Protein AF-A0A0L6JTP7-F1 (afdb_monomer_lite)

pLDDT: mean 81.87, std 17.37, range [31.67, 95.56]

InterPro domains:
  IPR001119 S-layer homology domain [PF00395] (16-58)
  IPR001119 S-layer homology domain [PS51272] (13-70)

Secondary structure (DSSP, 8-state):
-----SS-----GGGSTTGGGS-HHHHHHHHHHHHTTS----TTS---TTSPPPHHHHHHHHHHHHT---

Structure (mmCIF, N/CA/C/O backbone):
data_AF-A0A0L6JTP7-F1
#
_entry.id   AF-A0A0L6JTP7-F1
#
loop_
_atom_site.group_PDB
_atom_site.id
_atom_site.type_symbol
_atom_site.label_atom_id
_atom_site.label_alt_id
_atom_site.label_comp_id
_atom_site.label_asym_id
_atom_site.label_entity_id
_atom_site.label_seq_id
_atom_site.pdbx_PDB_ins_code
_atom_site.Cartn_x
_atom_site.Cartn_y
_atom_site.Cartn_z
_atom_site.occupancy
_atom_site.B_iso_or_equiv
_atom_site.auth_seq_id
_atom_site.auth_comp_id
_atom_site.auth_asym_id
_atom_site.auth_atom_id
_atom_site.pdbx_PDB_model_num
ATOM 1 N N . MET A 1 1 ? 13.437 -19.228 8.554 1.00 51.66 1 MET A N 1
ATOM 2 C CA . MET A 1 1 ? 13.354 -19.726 9.942 1.00 51.66 1 MET A CA 1
ATOM 3 C C . MET A 1 1 ? 13.535 -18.549 10.893 1.00 51.66 1 MET A C 1
ATOM 5 O O . MET A 1 1 ? 14.662 -18.174 11.163 1.00 51.66 1 MET A O 1
ATOM 9 N N . SER A 1 2 ? 12.431 -17.927 11.305 1.00 31.67 2 SER A N 1
ATOM 10 C CA . SER A 1 2 ? 12.181 -17.303 12.618 1.00 31.67 2 SER A CA 1
ATOM 11 C C . SER A 1 2 ? 10.749 -16.748 12.570 1.00 31.67 2 SER A C 1
ATOM 13 O O . SER A 1 2 ? 10.341 -16.211 11.541 1.00 31.67 2 SER A O 1
ATOM 15 N N . MET A 1 3 ? 9.961 -17.021 13.609 1.00 34.22 3 MET A N 1
ATOM 16 C CA . MET A 1 3 ? 8.492 -17.078 13.621 1.00 34.22 3 MET A CA 1
ATOM 17 C C . MET A 1 3 ? 7.824 -15.905 14.391 1.00 34.22 3 MET A C 1
ATOM 19 O O . MET A 1 3 ? 8.305 -15.537 15.452 1.00 34.22 3 MET A O 1
ATOM 23 N N . VAL A 1 4 ? 6.679 -15.425 13.861 1.00 44.84 4 VAL A N 1
ATOM 24 C CA . VAL A 1 4 ? 5.341 -15.080 14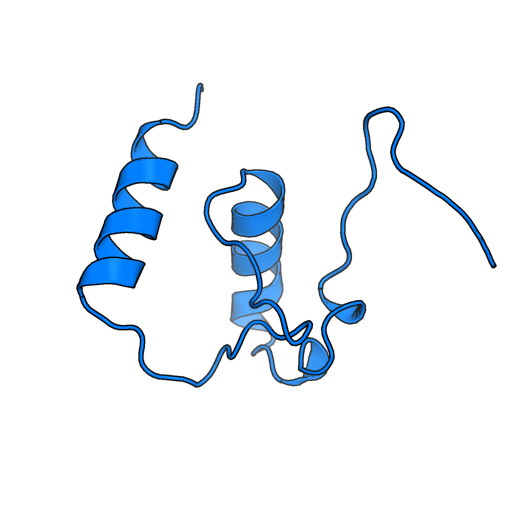.467 1.00 44.84 4 VAL A CA 1
ATOM 25 C C . VAL A 1 4 ? 5.145 -14.100 15.651 1.00 44.84 4 VAL A C 1
ATOM 27 O O . VAL A 1 4 ? 5.640 -14.394 16.743 1.00 44.84 4 VAL A O 1
ATOM 30 N N . ASN A 1 5 ? 4.331 -13.000 15.412 1.00 41.28 5 ASN A N 1
ATOM 31 C CA . ASN A 1 5 ? 3.795 -11.762 16.189 1.00 41.28 5 ASN A CA 1
ATOM 32 C C . ASN A 1 5 ? 2.794 -12.001 17.247 1.00 41.28 5 ASN A C 1
ATOM 34 O O . ASN A 1 5 ? 1.638 -11.701 17.004 1.00 41.28 5 ASN A O 1
ATOM 38 N N . TYR 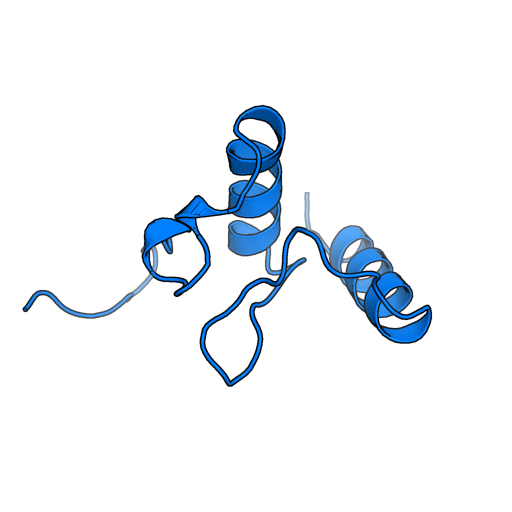A 1 6 ? 3.257 -12.260 18.446 1.00 38.78 6 TYR A N 1
ATOM 39 C CA . TYR A 1 6 ? 2.487 -12.042 19.656 1.00 38.78 6 TYR A CA 1
ATOM 40 C C . TYR A 1 6 ? 2.543 -10.578 20.170 1.00 38.78 6 TYR A C 1
ATOM 42 O O . TYR A 1 6 ? 2.705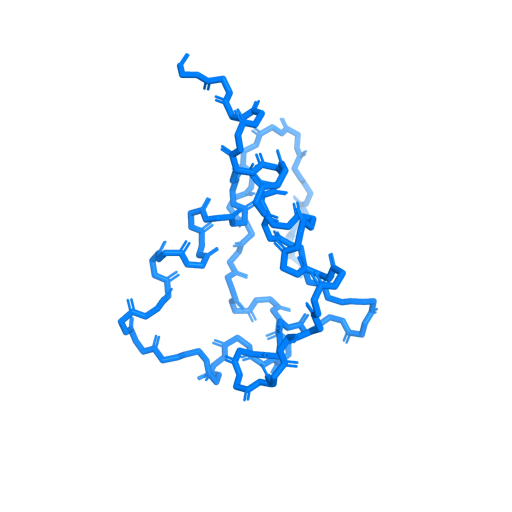 -10.366 21.367 1.00 38.78 6 TYR A O 1
ATOM 50 N N . GLY A 1 7 ? 2.389 -9.564 19.293 1.00 45.03 7 GLY A N 1
ATOM 51 C CA . GLY A 1 7 ? 2.211 -8.154 19.700 1.00 45.03 7 GLY A CA 1
ATOM 52 C C . GLY A 1 7 ? 3.109 -7.045 19.115 1.00 45.03 7 GLY A C 1
ATOM 53 O O . GLY A 1 7 ? 2.732 -5.889 19.258 1.00 45.03 7 GLY A O 1
ATOM 54 N N . THR A 1 8 ? 4.239 -7.302 18.445 1.00 42.22 8 THR A N 1
ATOM 55 C CA . THR A 1 8 ? 5.155 -6.222 17.974 1.00 42.22 8 THR A CA 1
ATOM 56 C C . THR A 1 8 ? 6.031 -6.557 16.740 1.00 42.22 8 THR A C 1
ATOM 58 O O . THR A 1 8 ? 7.202 -6.183 16.707 1.00 42.22 8 THR A O 1
ATOM 61 N N . TYR A 1 9 ? 5.562 -7.290 15.711 1.00 47.16 9 TYR A N 1
ATOM 62 C CA . TYR A 1 9 ? 6.408 -7.476 14.509 1.00 47.16 9 TYR A CA 1
ATOM 63 C C . TYR A 1 9 ? 6.155 -6.353 13.532 1.00 47.16 9 TYR A C 1
ATOM 65 O O . TYR A 1 9 ? 5.096 -6.268 12.913 1.00 47.16 9 TYR A O 1
ATOM 73 N N . PHE A 1 10 ? 7.187 -5.532 13.381 1.00 53.88 10 PHE A N 1
ATOM 74 C CA . PHE A 1 10 ? 7.373 -4.703 12.211 1.00 53.88 10 PHE A CA 1
ATOM 75 C C . PHE A 1 10 ? 7.374 -5.638 11.003 1.00 53.88 10 PHE A C 1
ATOM 77 O O . PHE A 1 10 ? 8.298 -6.426 10.802 1.00 53.88 10 PHE A O 1
ATOM 84 N N . ILE A 1 11 ? 6.293 -5.613 10.233 1.00 62.44 11 ILE A N 1
ATOM 85 C CA . ILE A 1 11 ? 6.321 -6.176 8.892 1.00 62.44 11 ILE A CA 1
ATOM 86 C C . ILE A 1 11 ? 7.285 -5.324 8.079 1.00 62.44 11 ILE A C 1
ATOM 88 O O . ILE A 1 11 ? 7.018 -4.167 7.750 1.00 62.44 11 ILE A O 1
ATOM 92 N N . GLU A 1 12 ? 8.448 -5.880 7.782 1.00 70.75 12 GLU A N 1
ATOM 93 C CA . GLU A 1 12 ? 9.363 -5.180 6.907 1.00 70.75 12 GLU A CA 1
ATOM 94 C C . GLU A 1 12 ? 8.788 -5.162 5.493 1.00 70.75 12 GLU A C 1
ATOM 96 O O . GLU A 1 12 ? 8.349 -6.188 4.969 1.00 70.75 12 GLU A O 1
ATOM 101 N N . LEU A 1 13 ? 8.821 -3.995 4.842 1.00 77.31 13 LEU A N 1
ATOM 102 C CA . LEU A 1 13 ? 8.380 -3.858 3.450 1.00 77.31 13 LEU A CA 1
ATOM 103 C C . LEU A 1 13 ? 9.144 -4.802 2.502 1.00 77.31 13 LEU A C 1
ATOM 105 O O . LEU A 1 13 ? 8.654 -5.123 1.425 1.00 77.31 13 LEU A O 1
ATOM 109 N N . THR A 1 14 ? 10.318 -5.279 2.920 1.00 75.31 14 THR A N 1
ATOM 110 C CA . THR A 1 14 ? 11.156 -6.277 2.242 1.00 75.31 14 THR A CA 1
ATOM 111 C C . THR A 1 14 ? 10.502 -7.661 2.134 1.00 75.31 14 THR A C 1
ATOM 113 O O . THR A 1 14 ? 10.913 -8.454 1.292 1.00 75.31 14 THR A O 1
ATOM 116 N N . LEU A 1 15 ? 9.468 -7.952 2.935 1.00 81.75 15 LEU A N 1
ATOM 117 C CA . LEU A 1 15 ? 8.695 -9.198 2.863 1.00 81.75 15 LEU A CA 1
ATOM 118 C C . LEU A 1 15 ? 7.779 -9.257 1.631 1.00 81.75 15 LEU A C 1
ATOM 120 O O . LEU A 1 15 ? 7.356 -10.342 1.225 1.00 81.75 15 LEU A O 1
ATOM 124 N N . PHE A 1 16 ? 7.471 -8.106 1.029 1.00 87.31 16 PHE A N 1
ATOM 125 C CA . PHE A 1 16 ? 6.720 -8.040 -0.219 1.00 87.31 16 PHE A CA 1
ATOM 126 C C . PHE A 1 16 ? 7.629 -8.319 -1.407 1.00 87.31 16 PHE A C 1
ATOM 128 O O . PHE A 1 16 ? 8.759 -7.833 -1.475 1.00 87.31 16 PHE A O 1
ATOM 135 N N . LYS A 1 17 ? 7.106 -9.052 -2.395 1.00 90.19 17 LYS A N 1
ATOM 136 C CA . LYS A 1 17 ? 7.848 -9.404 -3.617 1.00 90.19 17 LYS A CA 1
ATOM 137 C C . LYS A 1 17 ? 8.374 -8.174 -4.360 1.00 90.19 17 LYS A C 1
ATOM 139 O O . LYS A 1 17 ? 9.418 -8.242 -4.997 1.00 90.19 17 LYS A O 1
ATOM 144 N N . ASP A 1 18 ? 7.655 -7.062 -4.269 1.00 90.56 18 ASP A N 1
ATOM 145 C CA . ASP A 1 18 ? 7.958 -5.778 -4.896 1.00 90.56 18 ASP A CA 1
ATOM 146 C C . ASP A 1 18 ? 8.366 -4.691 -3.885 1.00 90.56 18 ASP A C 1
ATOM 148 O O . ASP A 1 18 ? 8.392 -3.506 -4.218 1.00 90.56 18 ASP A O 1
ATOM 152 N N . GLY A 1 19 ? 8.750 -5.072 -2.661 1.00 86.62 19 GLY A N 1
ATOM 153 C CA . GLY A 1 19 ? 9.206 -4.131 -1.632 1.00 86.62 19 GLY A CA 1
ATOM 154 C C . GLY A 1 19 ? 10.414 -3.291 -2.062 1.00 86.62 19 GLY A C 1
ATOM 155 O O . GLY A 1 19 ? 10.540 -2.120 -1.700 1.00 86.62 19 GLY A O 1
ATOM 156 N N . ASN A 1 20 ? 11.276 -3.859 -2.909 1.00 88.31 20 ASN A N 1
ATOM 157 C CA . ASN A 1 20 ? 12.435 -3.166 -3.477 1.00 88.31 20 ASN A CA 1
ATOM 158 C C . ASN A 1 20 ? 12.064 -2.131 -4.551 1.00 88.31 20 ASN A C 1
ATOM 160 O O . ASN A 1 20 ? 12.866 -1.246 -4.836 1.00 88.31 20 ASN A O 1
ATOM 164 N N . SER A 1 21 ? 10.861 -2.213 -5.126 1.00 90.44 21 SER A N 1
ATOM 165 C CA . SER A 1 21 ? 10.357 -1.263 -6.127 1.00 90.44 21 SER A CA 1
ATOM 166 C C . SER A 1 21 ? 9.760 0.000 -5.499 1.00 90.44 21 SER A C 1
ATOM 168 O O . SER A 1 21 ? 9.353 0.915 -6.213 1.00 90.44 21 SER A O 1
ATOM 170 N N . ILE A 1 22 ? 9.707 0.074 -4.167 1.00 90.38 22 ILE A N 1
ATOM 171 C CA . ILE A 1 22 ? 9.241 1.251 -3.440 1.00 90.38 22 ILE A CA 1
ATOM 172 C C . ILE A 1 22 ? 10.302 2.350 -3.515 1.00 90.38 22 ILE A C 1
ATOM 174 O O . ILE A 1 22 ? 11.451 2.163 -3.100 1.00 90.38 22 ILE A O 1
ATOM 178 N N . ALA A 1 23 ? 9.895 3.527 -3.991 1.00 91.19 23 ALA A N 1
ATOM 179 C CA . ALA A 1 23 ? 10.769 4.689 -4.054 1.00 91.19 23 ALA A CA 1
ATOM 180 C C . ALA A 1 23 ? 11.325 5.040 -2.655 1.00 91.19 23 ALA A C 1
ATOM 182 O O . ALA A 1 23 ? 10.565 5.013 -1.683 1.00 91.19 23 ALA A O 1
ATOM 183 N N . PRO A 1 24 ? 12.617 5.410 -2.517 1.00 89.81 24 PRO A N 1
ATOM 184 C CA . PRO A 1 24 ? 13.241 5.635 -1.209 1.00 89.81 24 PRO A CA 1
ATOM 185 C C . PRO A 1 24 ? 12.488 6.627 -0.317 1.00 89.81 24 PRO A C 1
ATOM 187 O O . PRO A 1 24 ? 12.340 6.387 0.877 1.00 89.81 24 PRO A O 1
ATOM 190 N N . TRP A 1 25 ? 11.951 7.697 -0.908 1.00 91.69 25 TRP A N 1
ATOM 191 C CA . TRP A 1 25 ? 11.167 8.705 -0.194 1.00 91.69 25 TRP A CA 1
ATOM 192 C C . TRP A 1 25 ? 9.848 8.154 0.366 1.00 91.69 25 TRP A C 1
ATOM 194 O O . TRP A 1 25 ? 9.372 8.649 1.379 1.00 91.69 25 TRP A O 1
ATOM 204 N N . ALA A 1 26 ? 9.263 7.131 -0.267 1.00 90.88 26 ALA A N 1
ATOM 205 C CA . ALA A 1 26 ? 7.961 6.571 0.088 1.00 90.88 26 ALA A CA 1
ATOM 206 C C . ALA A 1 26 ? 8.051 5.493 1.177 1.00 90.88 26 ALA A C 1
ATOM 208 O O . ALA A 1 26 ? 7.055 5.220 1.844 1.00 90.88 26 ALA A O 1
ATOM 209 N N . LYS A 1 27 ? 9.232 4.888 1.377 1.00 88.19 27 LYS A N 1
ATOM 210 C CA . LYS A 1 27 ? 9.424 3.737 2.276 1.00 88.19 27 LYS A CA 1
ATOM 211 C C . LYS A 1 27 ? 8.898 3.998 3.685 1.00 88.19 27 LYS A C 1
ATOM 213 O O . LYS A 1 27 ? 8.067 3.238 4.167 1.00 88.19 27 LYS A O 1
ATOM 218 N N . ASN A 1 28 ? 9.311 5.103 4.303 1.00 89.12 28 ASN A N 1
ATOM 219 C CA . ASN A 1 28 ? 8.922 5.415 5.681 1.00 89.12 28 ASN A CA 1
ATOM 220 C C . ASN A 1 28 ? 7.411 5.662 5.814 1.00 89.12 28 ASN A C 1
ATOM 222 O O . ASN A 1 28 ? 6.793 5.218 6.778 1.00 89.12 28 ASN A O 1
ATOM 226 N N . TYR A 1 29 ? 6.801 6.326 4.829 1.00 90.94 29 TYR A N 1
ATOM 227 C CA . TYR A 1 29 ? 5.363 6.601 4.835 1.00 90.94 29 TYR A CA 1
ATOM 228 C C . TYR A 1 29 ? 4.539 5.330 4.635 1.00 90.94 29 TYR A C 1
ATOM 230 O O . TYR A 1 29 ? 3.571 5.111 5.359 1.00 90.94 29 TYR A O 1
ATOM 238 N N . ILE A 1 30 ? 4.935 4.474 3.690 1.00 89.88 30 ILE A N 1
ATOM 239 C CA . ILE A 1 30 ? 4.246 3.208 3.418 1.00 89.88 30 ILE A CA 1
ATOM 240 C C . ILE A 1 30 ? 4.396 2.266 4.608 1.00 89.88 30 ILE A C 1
ATOM 242 O O . ILE A 1 30 ? 3.415 1.654 5.019 1.00 89.88 30 ILE A O 1
ATOM 246 N N . GLN A 1 31 ? 5.587 2.196 5.207 1.00 88.81 31 GLN A N 1
ATOM 247 C CA . GLN A 1 31 ? 5.803 1.403 6.411 1.00 88.81 31 GLN A CA 1
ATOM 248 C C . GLN A 1 31 ? 4.894 1.879 7.541 1.00 88.81 31 GLN A C 1
ATOM 250 O O . GLN A 1 31 ? 4.188 1.067 8.136 1.00 88.81 31 GLN A O 1
ATOM 255 N N . LYS A 1 32 ? 4.816 3.195 7.772 1.00 89.06 32 LYS A N 1
ATOM 256 C CA . LYS A 1 32 ? 3.939 3.726 8.813 1.00 89.06 32 LYS A CA 1
ATOM 257 C C . LYS A 1 32 ? 2.461 3.468 8.527 1.00 89.06 32 LYS A C 1
ATOM 259 O O . LYS A 1 32 ? 1.715 3.090 9.424 1.00 89.06 32 LYS A O 1
ATOM 264 N N . ALA A 1 33 ? 2.036 3.640 7.279 1.00 89.69 33 ALA A N 1
ATOM 265 C CA . ALA A 1 33 ? 0.671 3.352 6.862 1.00 89.69 33 ALA A CA 1
ATOM 266 C C . ALA A 1 33 ? 0.315 1.868 7.033 1.00 89.69 33 ALA A C 1
ATOM 268 O O . ALA A 1 33 ? -0.829 1.547 7.351 1.00 89.69 33 ALA A O 1
ATOM 269 N N . PHE A 1 34 ? 1.285 0.970 6.860 1.00 89.00 34 PHE A N 1
ATOM 270 C CA . PHE A 1 34 ? 1.097 -0.455 7.088 1.00 89.00 34 PHE A CA 1
ATOM 271 C C . PHE A 1 34 ? 1.005 -0.784 8.584 1.00 89.00 34 PHE A C 1
ATOM 273 O O . PHE A 1 34 ? 0.093 -1.499 8.992 1.00 89.00 34 PHE A O 1
ATOM 280 N N . GLU A 1 35 ? 1.888 -0.222 9.416 1.00 86.25 35 GLU A N 1
ATOM 281 C CA . GLU A 1 35 ? 1.821 -0.358 10.882 1.00 86.25 35 GLU A CA 1
ATOM 282 C C . GLU A 1 35 ? 0.471 0.101 11.444 1.00 86.25 35 GLU A C 1
ATOM 284 O O . GLU A 1 35 ? -0.062 -0.503 12.370 1.00 86.25 35 GLU A O 1
ATOM 289 N N . LEU A 1 36 ? -0.089 1.164 10.864 1.00 87.94 36 LEU A N 1
ATOM 290 C CA . LEU A 1 36 ? -1.389 1.721 11.235 1.00 87.94 36 LEU A CA 1
ATOM 291 C C . LEU A 1 36 ? -2.572 0.982 10.580 1.00 87.94 36 LEU A C 1
ATOM 293 O O . LEU A 1 36 ? -3.719 1.374 10.773 1.00 87.94 36 LEU A O 1
ATOM 297 N N . GLY A 1 37 ? -2.322 -0.059 9.778 1.00 88.31 37 GLY A N 1
ATOM 298 C CA . GLY A 1 37 ? -3.357 -0.840 9.092 1.00 88.31 37 GLY A CA 1
ATOM 299 C C . GLY A 1 37 ? -4.103 -0.096 7.974 1.00 88.31 37 GLY A C 1
ATOM 300 O O . GLY A 1 37 ? -5.075 -0.629 7.421 1.00 88.31 37 GLY A O 1
ATOM 301 N N . ILE A 1 38 ? -3.648 1.111 7.617 1.00 91.31 38 ILE A N 1
ATOM 302 C CA . ILE A 1 38 ? -4.220 1.967 6.569 1.00 91.31 38 ILE A CA 1
ATOM 303 C C . ILE A 1 38 ? -4.077 1.288 5.210 1.00 91.31 38 ILE A C 1
ATOM 305 O O . ILE A 1 38 ? -5.045 1.164 4.458 1.00 91.31 38 ILE A O 1
ATOM 309 N N . ILE A 1 39 ? -2.864 0.823 4.914 1.00 89.94 39 ILE A N 1
ATOM 310 C CA . ILE A 1 39 ? -2.536 0.113 3.683 1.00 89.94 39 ILE A CA 1
ATOM 311 C C . ILE A 1 39 ? -2.301 -1.351 4.024 1.00 89.94 39 ILE A C 1
ATOM 313 O O . ILE A 1 39 ? -1.658 -1.687 5.013 1.00 89.94 39 ILE A O 1
ATOM 317 N N . THR A 1 40 ? -2.821 -2.223 3.171 1.00 84.38 40 THR A N 1
ATOM 318 C CA . THR A 1 40 ? -2.577 -3.662 3.214 1.00 84.38 40 THR A CA 1
ATOM 319 C C . THR A 1 40 ? -2.102 -4.104 1.841 1.00 84.38 40 THR A C 1
ATOM 321 O O . THR A 1 40 ? -2.581 -3.587 0.833 1.00 84.38 40 THR A O 1
ATOM 324 N N . GLY A 1 41 ? -1.175 -5.059 1.795 1.00 87.44 41 GLY A N 1
ATOM 325 C CA . GLY A 1 41 ? -0.754 -5.657 0.533 1.00 87.44 41 GLY A CA 1
ATOM 326 C C . GLY A 1 41 ? -1.863 -6.489 -0.114 1.00 87.44 41 GLY A C 1
ATOM 327 O O . GLY A 1 41 ? -2.919 -6.743 0.470 1.00 87.44 41 GLY A O 1
ATOM 328 N N . TYR A 1 42 ? -1.602 -6.941 -1.332 1.00 89.81 42 TYR A N 1
ATOM 329 C CA . TYR A 1 42 ? -2.494 -7.814 -2.086 1.00 89.81 42 TYR A CA 1
ATOM 330 C C . TYR A 1 42 ? -2.253 -9.292 -1.744 1.00 89.81 42 TYR A C 1
ATOM 332 O O . TYR A 1 42 ? -1.215 -9.675 -1.203 1.00 89.81 42 TYR A O 1
ATOM 340 N N . LYS A 1 43 ? -3.207 -10.155 -2.121 1.00 89.19 43 LYS A N 1
ATOM 341 C CA . LYS A 1 43 ? -3.150 -11.613 -1.884 1.00 89.19 43 LYS A CA 1
ATOM 342 C C . LYS A 1 43 ? -1.932 -12.307 -2.514 1.00 89.19 43 LYS A C 1
ATOM 344 O O . LYS A 1 43 ? -1.591 -13.413 -2.117 1.00 89.19 43 LYS A O 1
ATOM 349 N N . ASP A 1 44 ? -1.301 -11.685 -3.507 1.00 91.19 44 ASP A N 1
ATOM 350 C CA . ASP A 1 44 ? -0.120 -12.193 -4.215 1.00 91.19 44 ASP A CA 1
ATOM 351 C C . ASP A 1 44 ? 1.216 -11.842 -3.519 1.00 91.19 44 ASP A C 1
ATOM 353 O O . ASP A 1 44 ? 2.282 -12.169 -4.057 1.00 91.19 44 ASP A O 1
ATOM 357 N N . ASN A 1 45 ? 1.157 -11.247 -2.318 1.00 88.69 45 ASN A N 1
ATOM 358 C CA . ASN A 1 45 ? 2.277 -10.699 -1.544 1.00 88.69 45 ASN A CA 1
ATOM 359 C C . ASN A 1 45 ? 2.995 -9.536 -2.248 1.00 88.69 45 ASN A C 1
ATOM 361 O O . ASN A 1 45 ? 4.226 -9.468 -2.248 1.00 88.69 45 ASN A O 1
ATOM 365 N N . THR A 1 46 ? 2.227 -8.615 -2.833 1.00 91.19 46 THR A N 1
ATOM 366 C CA . THR A 1 46 ? 2.732 -7.362 -3.423 1.00 91.19 46 THR A CA 1
ATOM 367 C C . THR A 1 46 ? 2.083 -6.122 -2.795 1.00 91.19 46 THR A C 1
ATOM 369 O O . THR A 1 46 ? 1.038 -6.230 -2.150 1.00 91.19 46 THR A O 1
ATOM 372 N N . ILE A 1 47 ? 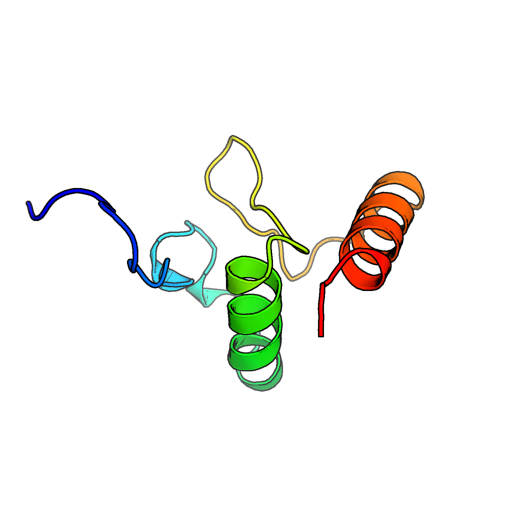2.683 -4.944 -2.989 1.00 89.38 47 ILE A N 1
ATOM 373 C CA . ILE A 1 47 ? 2.116 -3.623 -2.629 1.00 89.38 47 ILE A CA 1
ATOM 374 C C . ILE A 1 47 ? 1.741 -2.808 -3.879 1.00 89.38 47 ILE A C 1
ATOM 376 O O . ILE A 1 47 ? 0.910 -1.907 -3.811 1.00 89.38 47 ILE A O 1
ATOM 380 N N . LYS A 1 48 ? 2.319 -3.142 -5.033 1.00 91.69 48 LYS A N 1
ATOM 381 C CA . LYS A 1 48 ? 2.161 -2.485 -6.335 1.00 91.69 48 LYS A CA 1
ATOM 382 C C . LYS A 1 48 ? 2.372 -0.966 -6.242 1.00 91.69 48 LYS A C 1
ATOM 384 O O . LYS A 1 48 ? 1.490 -0.208 -6.639 1.00 91.69 48 LYS A O 1
ATOM 389 N N . PRO A 1 49 ? 3.534 -0.492 -5.743 1.00 89.31 49 PRO A N 1
ATOM 390 C CA . PRO A 1 49 ? 3.745 0.921 -5.404 1.00 89.31 49 PRO A CA 1
ATOM 391 C C . PRO A 1 49 ? 3.681 1.874 -6.607 1.00 89.31 49 PRO A C 1
ATOM 393 O O . PRO A 1 49 ? 3.459 3.066 -6.424 1.00 89.31 49 PRO A O 1
ATOM 396 N N . ALA A 1 50 ? 3.888 1.361 -7.823 1.00 89.75 50 ALA A N 1
ATOM 397 C CA . ALA A 1 50 ? 3.826 2.127 -9.067 1.00 89.75 50 ALA A CA 1
ATOM 398 C C . ALA A 1 50 ? 2.498 1.954 -9.829 1.00 89.75 50 ALA A C 1
ATOM 400 O O . ALA A 1 50 ? 2.322 2.552 -10.889 1.00 89.75 50 ALA A O 1
ATOM 401 N N . ASN A 1 51 ? 1.574 1.126 -9.331 1.00 92.88 51 ASN A N 1
ATOM 402 C CA . ASN A 1 51 ? 0.291 0.934 -9.993 1.00 92.88 51 ASN A CA 1
ATOM 403 C C . ASN A 1 51 ? -0.662 2.087 -9.686 1.00 92.88 51 ASN A C 1
ATOM 405 O O . ASN A 1 51 ? -0.702 2.617 -8.577 1.00 92.88 51 ASN A O 1
ATOM 409 N N . ASN A 1 52 ? -1.509 2.398 -10.666 1.00 92.88 52 ASN A N 1
ATOM 410 C CA . ASN A 1 52 ? -2.667 3.245 -10.428 1.00 92.88 52 ASN A CA 1
ATOM 411 C C . ASN A 1 52 ? -3.625 2.548 -9.459 1.00 92.88 52 ASN A C 1
ATOM 413 O O . ASN A 1 52 ? -3.915 1.360 -9.603 1.00 92.88 52 ASN A O 1
ATOM 417 N N . ILE A 1 53 ? -4.139 3.321 -8.510 1.00 91.56 53 ILE A N 1
ATOM 418 C CA . ILE A 1 53 ? -5.153 2.886 -7.557 1.00 91.56 53 ILE A CA 1
ATOM 419 C C . ILE A 1 53 ? -6.554 3.195 -8.097 1.00 91.56 53 ILE A C 1
ATOM 421 O O . ILE A 1 53 ? -6.777 4.221 -8.747 1.00 91.56 53 ILE A O 1
ATOM 425 N N . SER A 1 54 ? -7.523 2.323 -7.831 1.00 95.06 54 SER A N 1
ATOM 426 C CA . SER A 1 54 ? -8.927 2.596 -8.136 1.00 95.06 54 SER A CA 1
ATOM 427 C C . SER A 1 54 ? -9.536 3.598 -7.149 1.00 95.06 54 SER A C 1
ATOM 429 O O . SER A 1 54 ? -9.090 3.756 -6.011 1.00 95.06 54 SER A O 1
ATOM 431 N N . ARG A 1 55 ? -10.634 4.252 -7.551 1.00 95.06 55 ARG A N 1
ATOM 432 C CA . ARG A 1 55 ? -11.390 5.144 -6.650 1.00 95.06 55 ARG A CA 1
ATOM 433 C C . ARG A 1 55 ? -11.857 4.415 -5.387 1.00 95.06 55 ARG A C 1
ATOM 435 O O . ARG A 1 55 ? -11.830 5.002 -4.312 1.00 95.06 55 ARG A O 1
ATOM 442 N N . ALA A 1 56 ? -12.265 3.152 -5.513 1.00 94.94 56 ALA A N 1
ATOM 443 C CA . ALA A 1 56 ? -12.725 2.343 -4.387 1.00 94.94 56 ALA A CA 1
ATOM 444 C C . ALA A 1 56 ? -11.595 2.073 -3.381 1.00 94.94 56 ALA A C 1
ATOM 446 O O . ALA A 1 56 ? -11.776 2.281 -2.185 1.00 94.94 56 ALA A O 1
ATOM 447 N N . GLU A 1 57 ? -10.415 1.682 -3.860 1.00 91.62 57 GLU A N 1
ATOM 448 C CA . GLU A 1 57 ? -9.245 1.461 -3.004 1.00 91.62 57 GLU A CA 1
ATOM 449 C C . GLU A 1 57 ? -8.792 2.760 -2.323 1.00 91.62 57 GLU A C 1
ATOM 451 O O . GLU A 1 57 ? -8.496 2.753 -1.129 1.00 91.62 57 GLU A O 1
ATOM 456 N N . MET A 1 58 ? -8.834 3.896 -3.032 1.00 94.12 58 MET A N 1
ATOM 457 C CA . MET A 1 58 ? -8.552 5.203 -2.431 1.00 94.12 58 MET A CA 1
ATOM 458 C C . MET A 1 58 ? -9.519 5.526 -1.281 1.00 94.12 58 MET A C 1
ATOM 460 O O . MET A 1 58 ? -9.087 5.973 -0.220 1.00 94.12 58 MET A O 1
ATOM 464 N N . PHE A 1 59 ? -10.821 5.263 -1.448 1.00 95.56 59 PHE A N 1
ATOM 465 C CA . PHE A 1 59 ? -11.803 5.461 -0.376 1.00 95.56 59 PHE A CA 1
ATOM 466 C C . PHE A 1 59 ? -11.525 4.582 0.844 1.00 95.56 59 PHE A C 1
ATOM 468 O O . PHE A 1 59 ? -11.653 5.060 1.969 1.00 95.56 59 PHE A O 1
ATOM 475 N N . VAL A 1 60 ? -11.109 3.330 0.642 1.00 93.50 60 VAL A N 1
ATOM 476 C CA . VAL A 1 60 ? -10.735 2.429 1.744 1.00 93.50 60 VAL A CA 1
ATOM 477 C C . VAL A 1 60 ? -9.541 2.986 2.524 1.00 93.50 60 VAL A C 1
ATOM 479 O O . VAL A 1 60 ? -9.577 3.003 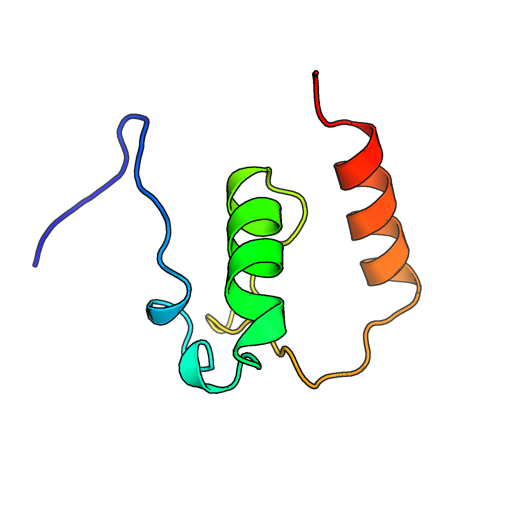3.754 1.00 93.50 60 VAL A O 1
ATOM 482 N N . ILE A 1 61 ? -8.516 3.489 1.830 1.00 93.38 61 ILE A N 1
ATOM 483 C CA . ILE A 1 61 ? -7.343 4.117 2.461 1.00 93.38 61 ILE A CA 1
ATOM 484 C C . ILE A 1 61 ? -7.760 5.339 3.285 1.00 93.38 61 ILE A C 1
ATOM 486 O O . ILE A 1 61 ? -7.354 5.466 4.441 1.00 93.38 61 ILE A O 1
ATOM 490 N N . ILE A 1 62 ? -8.595 6.223 2.727 1.00 94.56 62 ILE A N 1
ATOM 491 C CA . ILE A 1 62 ? -9.075 7.423 3.428 1.00 94.56 62 ILE A CA 1
ATOM 492 C C . ILE A 1 62 ? -9.895 7.034 4.663 1.00 94.56 62 ILE A C 1
ATOM 494 O O . ILE A 1 62 ? -9.631 7.539 5.751 1.00 94.56 62 ILE A O 1
ATOM 498 N N . ALA A 1 63 ? -10.854 6.117 4.516 1.00 94.12 63 ALA A N 1
ATOM 499 C CA . ALA A 1 63 ? -11.720 5.685 5.609 1.00 94.12 63 ALA A CA 1
ATOM 500 C C . ALA A 1 63 ? -10.911 5.109 6.779 1.00 94.12 63 ALA A C 1
ATOM 502 O O . ALA A 1 63 ? -11.122 5.495 7.926 1.00 94.12 63 ALA A O 1
ATOM 503 N N . LYS A 1 64 ? -9.924 4.256 6.483 1.00 92.62 64 LYS A N 1
ATOM 504 C CA . LYS A 1 64 ? -9.012 3.710 7.495 1.00 92.62 64 LYS A CA 1
ATOM 505 C C . LYS A 1 64 ? -8.120 4.774 8.124 1.00 92.62 64 LYS A C 1
ATOM 507 O O . LYS A 1 64 ? -7.843 4.698 9.312 1.00 92.62 64 LYS A O 1
ATOM 512 N N . SER A 1 65 ? -7.682 5.765 7.345 1.00 92.62 65 SER A N 1
ATOM 513 C CA . SER A 1 65 ? -6.851 6.862 7.857 1.00 92.62 65 SER A CA 1
ATOM 514 C C . SER A 1 65 ? -7.593 7.726 8.879 1.00 92.62 65 SER A C 1
ATOM 516 O O . SER A 1 65 ? -6.981 8.244 9.808 1.00 92.62 65 SER A O 1
ATOM 518 N N . ILE A 1 66 ? -8.908 7.885 8.712 1.00 93.25 66 ILE A N 1
ATOM 519 C CA . ILE A 1 66 ? -9.757 8.664 9.623 1.00 93.25 66 ILE A CA 1
ATOM 520 C C . ILE A 1 66 ? -10.005 7.917 10.942 1.00 93.25 66 ILE A C 1
ATOM 522 O O . ILE A 1 66 ? -10.103 8.556 11.985 1.00 93.25 66 ILE A O 1
ATOM 526 N N . ASP A 1 67 ? -10.073 6.585 10.912 1.00 91.06 67 ASP A N 1
ATOM 527 C CA . ASP A 1 67 ? -10.366 5.746 12.086 1.00 91.06 67 ASP A CA 1
ATOM 528 C C . ASP A 1 67 ? -9.161 5.540 13.029 1.00 91.06 67 ASP A C 1
ATOM 530 O O . ASP A 1 67 ? -9.255 4.885 14.069 1.00 91.06 67 ASP A O 1
ATOM 534 N N . ILE A 1 68 ? -8.001 6.113 12.699 1.00 85.88 68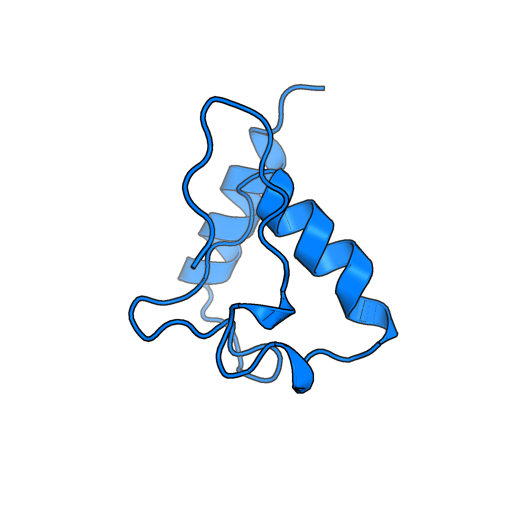 ILE A N 1
ATOM 535 C CA . ILE A 1 68 ? -6.802 6.011 13.535 1.00 85.88 68 ILE A CA 1
ATOM 536 C C . ILE A 1 68 ? -7.044 6.745 14.855 1.00 85.88 68 ILE A C 1
ATOM 538 O O . ILE A 1 68 ? -7.178 7.971 14.899 1.00 85.88 68 ILE A O 1
ATOM 542 N N . LYS A 1 69 ? -7.049 5.989 15.955 1.00 72.38 69 LYS A N 1
ATOM 543 C CA . LYS A 1 69 ? -7.114 6.550 17.306 1.00 72.38 69 LYS A CA 1
ATOM 544 C C . LYS A 1 69 ? -5.797 7.266 17.621 1.00 72.38 69 LYS A C 1
ATOM 546 O O . LYS A 1 69 ? -4.731 6.667 17.490 1.00 72.38 69 LYS A O 1
ATOM 551 N N . LYS A 1 70 ? -5.901 8.551 17.974 1.00 57.81 70 LYS A N 1
ATOM 552 C CA . LYS A 1 70 ? -4.778 9.393 18.415 1.00 57.81 70 LYS A CA 1
ATOM 553 C C . LYS A 1 70 ? -4.247 8.964 19.774 1.00 57.81 70 LYS A C 1
ATOM 555 O O . LYS A 1 70 ? -5.079 8.550 20.612 1.00 57.81 70 LYS A O 1
#

Organism: NCBI:txid398512

Sequence (70 aa):
MSMVNYGTYFIELTLFKDGNSIAPWAKNYIQKAFELGIITGYKDNTIKPANNISRAEMFVIIAKSIDIKK

Foldseek 3Di:
DDDDDPPDDQPQCVQAPCSVVDDPVCRVVVSVCVVLVLADPDPNRHRPNVDDDDPVNVVSSVVSVVPRDD

Radius of gyration: 12.86 Å; chains: 1; bounding box: 26×29×30 Å